Protein AF-A0A849K626-F1 (afdb_monomer_lite)

Structure (mmCIF, N/CA/C/O backbone):
data_AF-A0A849K626-F1
#
_entry.id   AF-A0A849K626-F1
#
loop_
_atom_site.group_PDB
_atom_site.id
_atom_site.type_symbol
_atom_site.label_atom_id
_atom_site.label_alt_id
_atom_site.label_comp_id
_atom_site.label_asym_id
_atom_site.label_entity_id
_atom_site.label_seq_id
_atom_site.pdbx_PDB_ins_code
_atom_site.Cartn_x
_atom_site.Cartn_y
_atom_site.Cartn_z
_atom_site.occupancy
_atom_site.B_iso_or_equiv
_atom_site.auth_seq_id
_atom_site.auth_comp_id
_atom_site.auth_asym_id
_atom_site.auth_atom_id
_atom_site.pdbx_PDB_model_num
ATOM 1 N N . MET A 1 1 ? 27.400 -9.518 -32.347 1.00 40.22 1 MET A N 1
ATOM 2 C CA . MET A 1 1 ? 28.137 -9.907 -31.126 1.00 40.22 1 MET A CA 1
ATOM 3 C C . MET A 1 1 ? 27.779 -8.913 -30.016 1.00 40.22 1 MET A C 1
ATOM 5 O O . MET A 1 1 ? 27.893 -7.724 -30.262 1.00 40.22 1 MET A O 1
ATOM 9 N N . SER A 1 2 ? 27.221 -9.416 -28.907 1.00 40.59 2 SER A N 1
ATOM 10 C CA . SER A 1 2 ? 26.762 -8.794 -27.639 1.00 40.59 2 SER A CA 1
ATOM 11 C C . SER A 1 2 ? 26.410 -7.292 -27.563 1.00 40.59 2 SER A C 1
ATOM 13 O O . SER A 1 2 ? 27.276 -6.424 -27.517 1.00 40.59 2 SER A O 1
ATOM 15 N N . LYS A 1 3 ? 25.109 -7.006 -27.413 1.00 44.91 3 LYS A N 1
ATOM 16 C CA . LYS A 1 3 ? 24.557 -5.727 -26.945 1.00 44.91 3 LYS A CA 1
ATOM 17 C C . LYS A 1 3 ? 24.276 -5.881 -25.447 1.00 44.91 3 LYS A C 1
ATOM 19 O O . LYS A 1 3 ? 23.207 -6.362 -25.070 1.00 44.91 3 LYS A O 1
ATOM 24 N N . SER A 1 4 ? 25.262 -5.564 -24.608 1.00 46.47 4 SER A N 1
ATOM 25 C CA . SER A 1 4 ? 25.145 -5.678 -23.150 1.00 46.47 4 SER A CA 1
ATOM 26 C C . SER A 1 4 ? 24.060 -4.732 -22.641 1.00 46.47 4 SER A C 1
ATOM 28 O O . SER A 1 4 ? 24.241 -3.523 -22.537 1.00 46.47 4 SER A O 1
ATOM 30 N N . THR A 1 5 ? 22.894 -5.313 -22.382 1.00 59.06 5 THR A N 1
ATOM 31 C CA . THR A 1 5 ? 21.742 -4.669 -21.759 1.00 59.06 5 THR A CA 1
ATOM 32 C C . THR A 1 5 ? 21.978 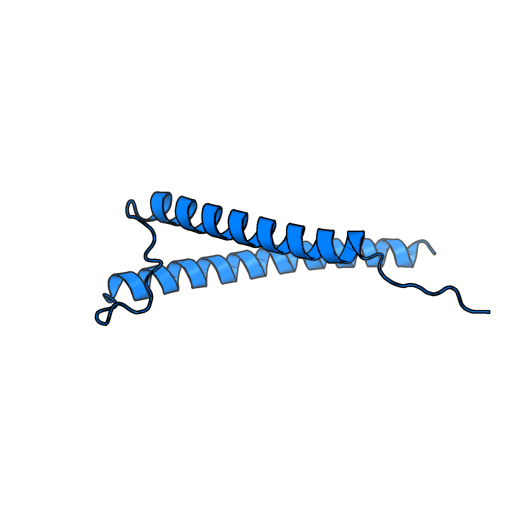-4.682 -20.253 1.00 59.06 5 THR A C 1
ATOM 34 O O . THR A 1 5 ? 21.406 -5.491 -19.531 1.00 59.06 5 THR A O 1
ATOM 37 N N . GLU A 1 6 ? 22.869 -3.824 -19.767 1.00 59.41 6 GLU A N 1
ATOM 38 C CA . GLU A 1 6 ? 22.855 -3.472 -18.352 1.00 59.41 6 GLU A CA 1
ATOM 39 C C . GLU A 1 6 ? 21.778 -2.400 -18.174 1.00 59.41 6 GLU A C 1
ATOM 41 O O . GLU A 1 6 ? 21.806 -1.392 -18.886 1.00 59.41 6 GLU A O 1
ATOM 46 N N . PRO A 1 7 ? 20.799 -2.569 -17.268 1.00 59.59 7 PRO A N 1
ATOM 47 C CA . PRO A 1 7 ? 19.982 -1.440 -16.867 1.00 59.59 7 PRO A CA 1
ATOM 48 C C . PRO A 1 7 ? 20.957 -0.424 -16.279 1.00 59.59 7 PRO A C 1
ATOM 50 O O . PRO A 1 7 ? 21.515 -0.672 -15.207 1.00 59.59 7 PRO A O 1
ATOM 53 N N . THR A 1 8 ? 21.201 0.676 -17.002 1.00 69.75 8 THR A N 1
ATOM 54 C CA . THR A 1 8 ? 22.055 1.779 -16.547 1.00 69.75 8 THR A CA 1
ATOM 55 C C . THR A 1 8 ? 21.716 2.068 -15.096 1.00 69.75 8 THR A C 1
ATOM 57 O O . THR A 1 8 ? 20.532 2.130 -14.763 1.00 69.75 8 THR A O 1
ATOM 60 N N . LEU A 1 9 ? 22.719 2.217 -14.227 1.00 77.38 9 LEU A N 1
ATOM 61 C CA . LEU A 1 9 ? 22.520 2.444 -12.788 1.00 77.38 9 LEU A CA 1
ATOM 62 C C . LEU A 1 9 ? 21.460 3.522 -12.510 1.00 77.38 9 LEU A C 1
ATOM 64 O O . LEU A 1 9 ? 20.658 3.362 -11.598 1.00 77.38 9 LEU A O 1
ATOM 68 N N . ALA A 1 10 ? 21.365 4.538 -13.372 1.00 76.12 10 ALA A N 1
ATOM 69 C CA . ALA A 1 10 ? 20.304 5.543 -13.375 1.00 76.12 10 ALA A CA 1
ATOM 70 C C . ALA A 1 10 ? 18.872 4.966 -13.381 1.00 76.12 10 ALA A C 1
ATOM 72 O O . ALA A 1 10 ? 18.016 5.437 -12.641 1.00 76.12 10 ALA A O 1
ATOM 73 N N . VAL A 1 11 ? 18.599 3.920 -14.163 1.00 85.38 11 VAL A N 1
ATOM 74 C CA . VAL A 1 11 ? 17.297 3.237 -14.219 1.00 85.38 11 VAL A CA 1
ATOM 75 C C . VAL A 1 11 ? 17.053 2.417 -12.956 1.00 85.38 11 VAL A C 1
ATOM 77 O O . VAL A 1 11 ? 15.945 2.445 -12.428 1.00 85.38 11 VAL A O 1
ATOM 80 N N . LYS A 1 12 ? 18.066 1.716 -12.427 1.00 81.75 12 LYS A N 1
ATOM 81 C CA . LYS A 1 12 ? 17.935 0.972 -11.158 1.00 81.75 12 LYS A CA 1
ATOM 82 C C . LYS A 1 12 ? 17.647 1.923 -9.998 1.00 81.75 12 LYS A C 1
ATOM 84 O O . LYS A 1 12 ? 16.675 1.722 -9.278 1.00 81.75 12 LYS A O 1
ATOM 89 N N . VAL A 1 13 ? 18.440 2.985 -9.872 1.00 85.38 13 VAL A N 1
ATOM 90 C CA . VAL A 1 13 ? 18.263 4.034 -8.859 1.00 85.38 13 VAL A CA 1
ATOM 91 C C . VAL A 1 13 ? 16.917 4.734 -9.043 1.00 85.38 13 VAL A C 1
ATOM 93 O O . VAL A 1 13 ? 16.186 4.898 -8.073 1.00 85.38 13 VAL A O 1
ATOM 96 N N . GLY A 1 14 ? 16.533 5.058 -10.279 1.00 87.62 14 GLY A N 1
ATOM 97 C CA . GLY A 1 14 ? 15.233 5.649 -10.589 1.00 87.62 14 GLY A CA 1
ATOM 98 C C . GLY A 1 14 ? 14.059 4.738 -10.227 1.00 87.62 14 GLY A C 1
ATOM 99 O O . GLY A 1 14 ? 13.070 5.205 -9.674 1.00 87.62 14 GLY A O 1
ATOM 100 N N . THR A 1 15 ? 14.181 3.430 -10.459 1.00 86.19 15 THR A N 1
ATOM 101 C CA . THR A 1 15 ? 13.142 2.447 -10.106 1.00 86.19 15 THR A CA 1
ATOM 102 C C . THR A 1 15 ? 13.019 2.287 -8.592 1.00 86.19 15 THR A C 1
ATOM 104 O O . THR A 1 15 ? 11.906 2.247 -8.066 1.00 86.19 15 THR A O 1
ATOM 107 N N . ILE A 1 16 ? 14.144 2.245 -7.872 1.00 89.19 16 ILE A N 1
ATOM 108 C CA . ILE A 1 16 ? 14.161 2.205 -6.403 1.00 89.19 16 ILE A CA 1
ATOM 109 C C . ILE A 1 16 ? 13.517 3.478 -5.844 1.00 89.19 16 ILE A C 1
ATOM 111 O O . ILE A 1 16 ? 12.597 3.392 -5.034 1.00 89.19 16 ILE A O 1
ATOM 115 N N . ALA A 1 17 ? 13.927 4.651 -6.331 1.00 87.50 17 ALA A N 1
ATOM 116 C CA . ALA A 1 17 ? 13.368 5.932 -5.912 1.00 87.50 17 ALA A CA 1
ATOM 117 C C . ALA A 1 17 ? 11.860 6.023 -6.196 1.00 87.50 17 ALA A C 1
ATOM 119 O O . ALA A 1 17 ? 11.094 6.422 -5.322 1.00 87.50 17 ALA A O 1
ATOM 120 N N . ALA A 1 18 ? 11.416 5.590 -7.379 1.00 90.06 18 ALA A N 1
ATOM 121 C CA . ALA A 1 18 ? 10.002 5.560 -7.738 1.00 90.06 18 ALA A CA 1
ATOM 122 C C . ALA A 1 18 ? 9.196 4.611 -6.841 1.00 90.06 18 ALA A C 1
ATOM 124 O O . ALA A 1 18 ? 8.085 4.946 -6.441 1.00 90.06 18 ALA A O 1
ATOM 125 N N . THR A 1 19 ? 9.757 3.455 -6.481 1.00 90.94 19 THR A N 1
ATOM 126 C CA . THR A 1 19 ? 9.102 2.488 -5.587 1.00 90.94 19 THR A CA 1
ATOM 127 C C . THR A 1 19 ? 8.965 3.049 -4.172 1.00 90.94 19 THR A C 1
ATOM 129 O O . THR A 1 19 ? 7.895 2.948 -3.575 1.00 90.94 19 THR A O 1
ATOM 132 N N . LEU A 1 20 ? 10.011 3.698 -3.653 1.00 92.31 20 LEU A N 1
ATOM 133 C CA . LEU A 1 20 ? 9.977 4.356 -2.345 1.00 92.31 20 LEU A CA 1
ATOM 134 C C . LEU A 1 20 ? 8.977 5.518 -2.325 1.00 92.31 20 LEU A C 1
ATOM 136 O O . LEU A 1 20 ? 8.171 5.621 -1.402 1.00 92.31 20 LEU A O 1
ATOM 140 N N . ALA A 1 21 ? 8.976 6.353 -3.367 1.00 88.69 21 ALA A N 1
ATOM 141 C CA . ALA A 1 21 ? 8.019 7.445 -3.509 1.00 88.69 21 ALA A CA 1
ATOM 142 C C . ALA A 1 21 ? 6.578 6.922 -3.603 1.00 88.69 21 ALA A C 1
ATOM 144 O O . ALA A 1 21 ? 5.688 7.442 -2.932 1.00 88.69 21 ALA A O 1
ATOM 145 N N . ALA A 1 22 ? 6.347 5.856 -4.374 1.00 89.38 22 ALA A N 1
ATOM 146 C CA . ALA A 1 22 ? 5.045 5.206 -4.462 1.00 89.38 22 ALA A CA 1
ATOM 147 C C . ALA A 1 22 ? 4.600 4.639 -3.106 1.00 89.38 22 ALA A C 1
ATOM 149 O O . ALA A 1 22 ? 3.444 4.818 -2.730 1.00 89.38 22 ALA A O 1
ATOM 150 N N . GLY A 1 23 ? 5.513 4.022 -2.349 1.00 88.75 23 GLY A N 1
ATOM 151 C CA . GLY A 1 23 ? 5.259 3.560 -0.985 1.00 88.75 23 GLY A CA 1
ATOM 152 C C . GLY A 1 23 ? 4.851 4.701 -0.051 1.00 88.75 23 GLY A C 1
ATOM 153 O O . GLY A 1 23 ? 3.826 4.605 0.623 1.00 88.75 23 GLY A O 1
ATOM 154 N N . TRP A 1 24 ? 5.583 5.818 -0.072 1.00 90.06 24 TRP A N 1
ATOM 155 C CA . TRP A 1 24 ? 5.275 6.998 0.743 1.00 90.06 24 TRP A CA 1
ATOM 156 C C . TRP A 1 24 ? 3.911 7.613 0.396 1.00 90.06 24 TRP A C 1
ATOM 158 O O . TRP A 1 24 ? 3.104 7.901 1.283 1.00 90.06 24 TRP A O 1
ATOM 168 N N . VAL A 1 25 ? 3.611 7.756 -0.899 1.00 89.69 25 VAL A N 1
ATOM 169 C CA . VAL A 1 25 ? 2.311 8.253 -1.373 1.00 89.69 25 VAL A CA 1
ATOM 170 C C . VAL A 1 25 ? 1.186 7.297 -0.973 1.00 89.69 25 VAL A C 1
ATOM 172 O O . VAL A 1 25 ? 0.155 7.749 -0.477 1.00 89.69 25 VAL A O 1
ATOM 175 N N . ALA A 1 26 ? 1.382 5.985 -1.124 1.00 82.81 26 ALA A N 1
ATOM 176 C CA . ALA A 1 26 ? 0.403 4.982 -0.719 1.00 82.81 26 ALA A CA 1
ATOM 177 C C . ALA A 1 26 ? 0.098 5.069 0.782 1.00 82.81 26 ALA A C 1
ATOM 179 O O . ALA A 1 26 ? -1.070 5.120 1.164 1.00 82.81 26 ALA A O 1
ATOM 180 N N . GLN A 1 27 ? 1.126 5.179 1.629 1.00 82.31 27 GLN A N 1
ATOM 181 C CA . GLN A 1 27 ? 0.942 5.359 3.070 1.00 82.31 27 GLN A CA 1
ATOM 182 C C . GLN A 1 27 ? 0.158 6.635 3.391 1.00 82.31 27 GLN A C 1
ATOM 184 O O . GLN A 1 27 ? -0.740 6.603 4.233 1.00 82.31 27 GLN A O 1
ATOM 189 N N . LYS A 1 28 ? 0.447 7.751 2.709 1.00 83.94 28 LYS A N 1
ATOM 190 C CA . LYS A 1 28 ? -0.276 9.010 2.925 1.00 83.94 28 LYS A CA 1
ATOM 191 C C . LYS A 1 28 ? -1.751 8.883 2.547 1.00 83.94 28 LYS A C 1
ATOM 193 O O . LYS A 1 28 ? -2.606 9.284 3.328 1.00 83.94 28 LYS A O 1
ATOM 198 N N . ILE A 1 29 ? -2.043 8.267 1.402 1.00 84.06 29 ILE A N 1
ATOM 199 C CA . ILE A 1 29 ? -3.414 8.023 0.940 1.00 84.06 29 ILE A CA 1
ATOM 200 C C . ILE A 1 29 ? -4.178 7.157 1.946 1.00 84.06 29 ILE A C 1
ATOM 202 O O . ILE A 1 29 ? -5.297 7.509 2.312 1.00 84.06 29 ILE A O 1
ATOM 206 N N . ILE A 1 30 ? -3.576 6.064 2.426 1.00 79.62 30 ILE A N 1
ATOM 207 C CA . ILE A 1 30 ? -4.205 5.167 3.405 1.00 79.62 30 ILE A CA 1
ATOM 208 C C . ILE A 1 30 ? -4.548 5.930 4.689 1.00 79.62 30 ILE A C 1
ATOM 210 O O . ILE A 1 30 ? -5.694 5.868 5.131 1.00 79.62 30 ILE A O 1
ATOM 214 N N . LYS A 1 31 ? -3.600 6.705 5.240 1.00 76.50 31 LYS A N 1
ATOM 215 C CA . LYS A 1 31 ? -3.841 7.536 6.432 1.00 76.50 31 LYS A CA 1
ATOM 216 C C . LYS A 1 31 ? -5.003 8.503 6.223 1.00 76.50 31 LYS A C 1
ATOM 218 O O . LYS A 1 31 ? -5.930 8.527 7.022 1.00 76.50 31 LYS A O 1
ATOM 223 N N . THR A 1 32 ? -5.001 9.246 5.116 1.00 78.50 32 THR A N 1
ATOM 224 C CA . THR A 1 32 ? -6.031 10.256 4.838 1.00 78.50 32 THR A CA 1
ATOM 225 C C . THR A 1 32 ? -7.411 9.642 4.6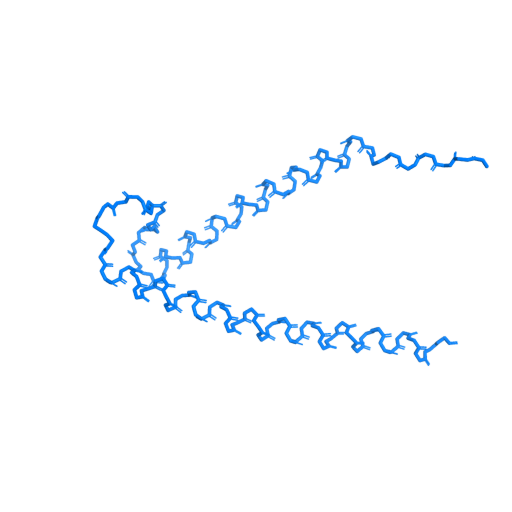08 1.00 78.50 32 THR A C 1
ATOM 227 O O . THR A 1 32 ? -8.414 10.206 5.043 1.00 78.50 32 THR A O 1
ATOM 230 N N . ILE A 1 33 ? -7.494 8.495 3.930 1.00 77.56 33 ILE A N 1
ATOM 231 C CA . ILE A 1 33 ? -8.764 7.777 3.759 1.00 77.56 33 ILE A CA 1
ATOM 232 C C . ILE A 1 33 ? -9.282 7.305 5.118 1.00 77.56 33 ILE A C 1
ATOM 234 O O . ILE A 1 33 ? -10.472 7.440 5.388 1.00 77.56 33 ILE A O 1
ATOM 238 N N . TRP A 1 34 ? -8.403 6.800 5.982 1.00 69.88 34 TRP A N 1
ATOM 239 C CA . TRP A 1 34 ? -8.789 6.289 7.293 1.00 69.88 34 TRP A CA 1
ATOM 240 C C . TRP A 1 34 ? -9.238 7.388 8.257 1.00 69.88 34 TRP A C 1
ATOM 242 O O . TRP A 1 34 ? -10.279 7.245 8.897 1.00 69.88 34 TRP A O 1
ATOM 252 N N . GLU A 1 35 ? -8.510 8.504 8.306 1.00 71.38 35 GLU A N 1
ATOM 253 C CA . GLU A 1 35 ? -8.896 9.702 9.058 1.00 71.38 35 GLU A CA 1
ATOM 254 C C . GLU A 1 35 ? -10.263 10.218 8.600 1.00 71.38 35 GLU A C 1
ATOM 256 O O . GLU A 1 35 ? -11.125 10.511 9.426 1.00 71.38 35 GLU A O 1
ATOM 261 N N . LYS A 1 36 ? -10.506 10.272 7.283 1.00 70.06 36 LYS A N 1
ATOM 262 C CA . LYS A 1 36 ? -11.793 10.712 6.724 1.00 70.06 36 LYS A CA 1
ATOM 263 C C . LYS A 1 36 ? -12.936 9.734 6.984 1.00 70.06 36 LYS A C 1
ATOM 265 O O . LYS A 1 36 ? -14.058 10.180 7.194 1.00 70.06 36 LYS A O 1
ATOM 270 N N . ALA A 1 37 ? -12.678 8.430 6.926 1.00 64.75 37 ALA A N 1
ATOM 271 C CA . ALA A 1 37 ? -13.708 7.409 7.106 1.00 64.75 37 ALA A CA 1
ATOM 272 C C . ALA A 1 37 ? -14.069 7.194 8.582 1.00 64.75 37 ALA A C 1
ATOM 274 O O . ALA A 1 37 ? -15.235 6.992 8.906 1.00 64.75 37 ALA A O 1
ATOM 275 N N . THR A 1 38 ? -13.074 7.243 9.469 1.00 64.12 38 THR A N 1
ATOM 276 C CA . THR A 1 38 ? -13.218 6.848 10.880 1.00 64.12 38 THR A CA 1
ATOM 277 C C . THR A 1 38 ? -13.238 8.050 11.827 1.00 64.12 38 THR A C 1
ATOM 279 O O . THR A 1 38 ? -13.582 7.902 12.997 1.00 64.12 38 THR A O 1
ATOM 282 N N . GLY A 1 39 ? -12.851 9.242 11.353 1.00 59.19 39 GLY A N 1
ATOM 283 C CA . GLY A 1 39 ? -12.739 10.458 12.167 1.00 59.19 39 GLY A CA 1
ATOM 284 C C . GLY A 1 39 ? -11.628 10.407 13.224 1.00 59.19 39 GLY A C 1
ATOM 285 O O . GLY A 1 39 ? -11.573 11.274 14.092 1.00 59.19 39 GLY A O 1
ATOM 286 N N . LYS A 1 40 ? -10.770 9.380 13.182 1.00 57.12 40 LYS A N 1
ATOM 287 C CA . LYS A 1 40 ? -9.681 9.108 14.130 1.00 57.12 40 LYS A CA 1
ATOM 288 C C . LYS A 1 40 ? -8.405 8.771 13.361 1.00 57.12 40 LYS A C 1
ATOM 290 O O . LYS A 1 40 ? -8.484 8.224 12.259 1.00 57.12 40 LYS A O 1
ATOM 295 N N . GLU A 1 41 ? -7.254 9.099 13.942 1.00 54.62 41 GLU A N 1
ATOM 296 C CA . GLU A 1 41 ? -5.945 8.808 13.351 1.00 54.62 41 GLU A CA 1
ATOM 297 C C . GLU A 1 41 ? -5.795 7.300 13.099 1.00 54.62 41 GLU A C 1
ATOM 299 O O . GLU A 1 41 ? -6.234 6.473 13.903 1.00 54.62 41 GLU A O 1
ATOM 304 N N . ALA A 1 42 ? -5.263 6.940 11.927 1.00 51.91 42 ALA A N 1
ATOM 305 C CA . ALA A 1 42 ? -5.153 5.547 11.511 1.00 51.91 42 ALA A CA 1
ATOM 306 C C . ALA A 1 42 ? -4.285 4.767 12.508 1.00 51.91 42 ALA A C 1
ATOM 308 O O . ALA A 1 42 ? -3.160 5.200 12.755 1.00 51.91 42 ALA A O 1
ATOM 309 N N . PRO A 1 43 ? -4.756 3.632 13.062 1.00 57.59 43 PRO A N 1
ATOM 310 C CA . PRO A 1 43 ? -3.953 2.830 13.965 1.00 57.59 43 PRO A CA 1
ATOM 311 C C . PRO A 1 43 ? -2.883 2.135 13.124 1.00 57.59 43 PRO A C 1
ATOM 313 O O . PRO A 1 43 ? -3.132 1.139 12.450 1.00 57.59 43 PRO A O 1
ATOM 316 N N . ILE A 1 44 ? -1.705 2.750 13.085 1.00 55.88 44 ILE A N 1
ATOM 317 C CA . ILE A 1 44 ? -0.506 2.210 12.432 1.00 55.88 44 ILE A CA 1
ATOM 318 C C . ILE A 1 44 ? 0.265 1.297 13.389 1.00 55.88 44 ILE A C 1
ATOM 320 O O . ILE A 1 44 ? 1.252 0.691 12.985 1.00 55.88 44 ILE A O 1
ATOM 324 N N . ASP A 1 45 ? -0.184 1.221 14.640 1.00 53.44 45 ASP A N 1
ATOM 325 C CA . ASP A 1 45 ? 0.371 0.343 15.649 1.00 53.44 45 ASP A CA 1
ATOM 326 C C . ASP A 1 45 ? -0.467 -0.937 15.707 1.00 53.44 45 ASP A C 1
ATOM 328 O O . ASP A 1 45 ? -1.630 -0.931 16.124 1.00 53.44 45 ASP A O 1
ATOM 332 N N . LEU A 1 46 ? 0.101 -2.007 15.158 1.00 53.16 46 LEU A N 1
ATOM 333 C CA . LEU A 1 46 ? -0.482 -3.348 15.158 1.00 53.16 46 LEU A CA 1
ATOM 334 C C . LEU A 1 46 ? -0.032 -4.158 16.386 1.00 53.16 46 LEU A C 1
ATOM 336 O O . LEU A 1 46 ? -0.550 -5.255 16.575 1.00 53.16 46 LEU A O 1
ATOM 340 N N . ASP A 1 47 ? 0.884 -3.616 17.199 1.00 51.28 47 ASP A N 1
ATOM 341 C CA . ASP A 1 47 ? 1.507 -4.279 18.352 1.00 51.28 47 ASP A CA 1
ATOM 342 C C . ASP A 1 47 ? 0.918 -3.810 19.698 1.00 51.28 47 ASP A C 1
ATOM 344 O O . ASP A 1 47 ? 1.437 -4.136 20.763 1.00 51.28 47 ASP A O 1
ATOM 348 N N . ALA A 1 48 ? -0.189 -3.058 19.687 1.00 51.53 48 ALA A N 1
ATOM 349 C CA . ALA A 1 48 ? -0.937 -2.774 20.906 1.00 51.53 48 ALA A CA 1
ATOM 350 C C . ALA A 1 48 ? -1.659 -4.054 21.370 1.00 51.53 48 ALA A C 1
ATOM 352 O O . ALA A 1 48 ? -2.611 -4.497 20.727 1.00 51.53 48 ALA A O 1
ATOM 353 N N . ASP A 1 49 ? -1.204 -4.622 22.492 1.00 54.66 49 ASP A N 1
ATOM 354 C CA . ASP A 1 49 ? -1.640 -5.908 23.071 1.00 54.66 49 ASP A CA 1
ATOM 355 C C . ASP A 1 49 ? -3.164 -6.052 23.287 1.00 54.66 49 ASP A C 1
ATOM 357 O O . ASP A 1 49 ? -3.675 -7.166 23.391 1.00 54.66 49 ASP A O 1
ATOM 361 N N . ASP A 1 50 ? -3.909 -4.943 23.278 1.00 56.25 50 ASP A N 1
ATOM 362 C CA . ASP A 1 50 ? -5.370 -4.910 23.217 1.00 56.25 50 ASP A CA 1
ATOM 363 C C . ASP A 1 50 ? -5.818 -4.362 21.856 1.00 56.25 50 ASP A C 1
ATOM 365 O O . ASP A 1 50 ? -6.092 -3.171 21.711 1.00 56.25 50 ASP A O 1
ATOM 369 N N . ILE A 1 51 ? -5.929 -5.222 20.838 1.00 56.84 51 ILE A N 1
ATOM 370 C CA . ILE A 1 51 ? -6.637 -4.857 19.602 1.00 56.84 51 ILE A CA 1
ATOM 371 C C . ILE A 1 51 ? -8.142 -4.862 19.922 1.00 56.84 51 ILE A C 1
ATOM 373 O O . ILE A 1 51 ? -8.735 -5.938 20.058 1.00 56.84 51 ILE A O 1
ATOM 377 N N . PRO A 1 52 ? -8.819 -3.700 20.022 1.00 66.00 52 PRO A N 1
ATOM 378 C CA . PRO A 1 52 ? -10.242 -3.677 20.321 1.00 66.00 52 PRO A CA 1
ATOM 379 C C . PRO A 1 52 ? -11.016 -4.343 19.176 1.00 66.00 52 PRO A C 1
ATOM 381 O O . PRO A 1 52 ? -10.757 -4.082 18.002 1.00 66.00 52 PRO A O 1
ATOM 384 N N . ILE A 1 53 ? -12.024 -5.160 19.500 1.00 65.50 53 ILE A N 1
ATOM 385 C CA . ILE A 1 53 ? -12.892 -5.869 18.530 1.00 65.50 53 ILE A CA 1
ATOM 386 C C . ILE A 1 53 ? -13.409 -4.929 17.423 1.00 65.50 53 ILE A C 1
ATOM 388 O O . ILE A 1 53 ? -13.534 -5.313 16.260 1.00 65.50 53 ILE A O 1
ATOM 392 N N . VAL A 1 54 ? -13.646 -3.661 17.765 1.00 64.81 54 VAL A N 1
ATOM 393 C CA . VAL A 1 54 ? -14.048 -2.601 16.832 1.00 64.81 54 VAL A CA 1
ATOM 394 C C . VAL A 1 54 ? -13.002 -2.358 15.733 1.00 64.81 54 VAL A C 1
ATOM 396 O O . VAL A 1 54 ? -13.370 -2.187 14.570 1.00 64.81 54 VAL A O 1
ATOM 399 N N . GLN A 1 55 ? -11.706 -2.385 16.051 1.00 68.75 55 GLN A N 1
ATOM 400 C CA . GLN A 1 55 ? -10.620 -2.243 15.077 1.00 68.75 55 GLN A CA 1
ATOM 401 C C . GLN A 1 55 ? -10.530 -3.464 14.159 1.00 68.75 55 GLN A C 1
ATOM 403 O O . GLN A 1 55 ? -10.400 -3.293 12.948 1.00 68.75 55 GLN A O 1
ATOM 408 N N . ALA A 1 56 ? -10.698 -4.676 14.697 1.00 74.56 56 ALA A N 1
ATOM 409 C CA . ALA A 1 56 ? -10.736 -5.897 13.892 1.00 74.56 56 ALA A CA 1
ATOM 410 C C . ALA A 1 56 ? -11.905 -5.885 12.890 1.00 74.56 56 ALA A C 1
ATOM 412 O O . ALA A 1 56 ? -11.715 -6.163 11.705 1.00 74.56 56 ALA A O 1
ATOM 413 N N . ILE A 1 57 ? -13.103 -5.485 13.331 1.00 73.50 57 ILE A N 1
ATOM 414 C CA . ILE A 1 57 ? -14.286 -5.371 12.465 1.00 73.50 57 ILE A CA 1
ATOM 415 C C . ILE A 1 57 ? -14.090 -4.277 11.409 1.00 73.50 57 ILE A C 1
ATOM 417 O O . ILE A 1 57 ? -14.418 -4.486 10.241 1.00 73.50 57 ILE A O 1
ATOM 421 N N . THR A 1 58 ? -13.514 -3.133 11.782 1.00 73.44 58 THR A N 1
ATOM 422 C CA . THR A 1 58 ? -13.249 -2.032 10.841 1.00 73.44 58 THR A CA 1
ATOM 423 C C . THR A 1 58 ? -12.225 -2.451 9.788 1.00 73.44 58 THR A C 1
ATOM 425 O O . THR A 1 58 ? -12.440 -2.248 8.593 1.00 73.44 58 THR A O 1
ATOM 428 N N . PHE A 1 59 ? -11.141 -3.112 10.198 1.00 74.44 59 PHE A N 1
ATOM 429 C CA . PHE A 1 59 ? -10.134 -3.630 9.280 1.00 74.44 59 PHE A CA 1
ATOM 430 C C . PHE A 1 59 ? -10.708 -4.705 8.352 1.00 74.44 59 PHE A C 1
ATOM 432 O O . PHE A 1 59 ? -10.440 -4.675 7.150 1.00 74.44 59 PHE A O 1
ATOM 439 N N . ALA A 1 60 ? -11.545 -5.611 8.866 1.00 82.81 60 ALA A N 1
ATOM 440 C CA . ALA A 1 60 ? -12.223 -6.623 8.062 1.00 82.81 60 ALA A CA 1
ATOM 441 C C . ALA A 1 60 ? -13.195 -5.997 7.048 1.00 82.81 60 ALA A C 1
ATOM 443 O O . ALA A 1 60 ? -13.202 -6.394 5.884 1.00 82.81 60 ALA A O 1
ATOM 444 N N . ALA A 1 61 ? -13.968 -4.984 7.450 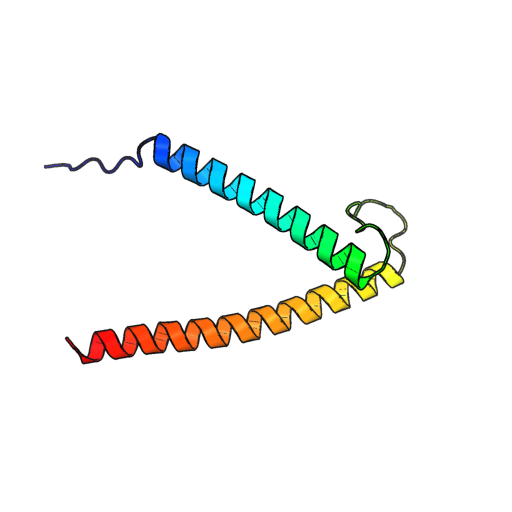1.00 80.19 61 ALA A N 1
ATOM 445 C CA . ALA A 1 61 ? -14.885 -4.271 6.565 1.00 80.19 61 ALA A CA 1
ATOM 446 C C . ALA A 1 61 ? -14.139 -3.516 5.453 1.00 80.19 61 ALA A C 1
ATOM 448 O O . ALA A 1 61 ? -14.510 -3.615 4.281 1.00 80.19 61 ALA A O 1
ATOM 449 N N . VAL A 1 62 ? -13.053 -2.814 5.793 1.00 80.31 62 VAL A N 1
ATOM 450 C CA . VAL A 1 62 ? -12.238 -2.071 4.821 1.00 80.31 62 VAL A CA 1
ATOM 451 C C . VAL A 1 62 ? -11.501 -3.023 3.886 1.00 80.31 62 VAL A C 1
ATOM 453 O O . VAL A 1 62 ? -11.572 -2.857 2.670 1.00 80.31 62 VAL A O 1
ATOM 456 N N . THR A 1 63 ? -10.849 -4.055 4.421 1.00 82.25 63 THR A N 1
ATOM 457 C CA . THR A 1 63 ? -10.125 -5.059 3.626 1.00 82.25 63 THR A CA 1
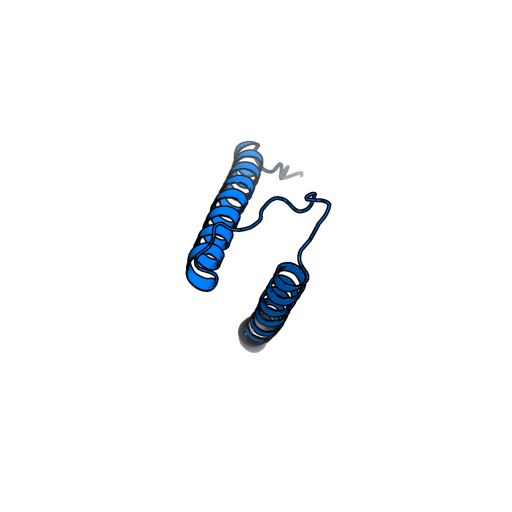ATOM 458 C C . THR A 1 63 ? -11.077 -5.848 2.732 1.00 82.25 63 THR A C 1
ATOM 460 O O . THR A 1 63 ? -10.799 -6.037 1.547 1.00 82.25 63 THR A O 1
ATOM 463 N N . GLY A 1 64 ? -12.238 -6.245 3.257 1.00 84.56 64 GLY A N 1
ATOM 464 C CA . GLY A 1 64 ? -13.293 -6.905 2.493 1.00 84.56 64 GLY A CA 1
ATOM 465 C C . GLY A 1 64 ? -13.817 -6.024 1.357 1.00 84.56 64 GLY A C 1
ATOM 466 O O . GLY A 1 64 ? -13.882 -6.466 0.208 1.00 84.56 64 GLY A O 1
ATOM 467 N N . GLY A 1 65 ? -14.113 -4.752 1.643 1.00 85.25 65 GLY A N 1
ATOM 468 C CA . GLY A 1 65 ? -14.547 -3.776 0.641 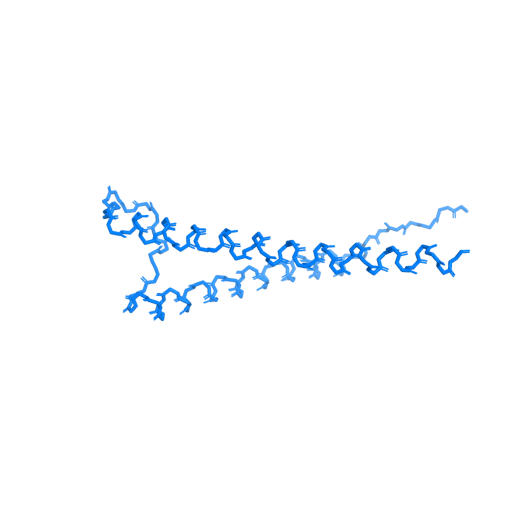1.00 85.25 65 GLY A CA 1
ATOM 469 C C . GLY A 1 65 ? -13.485 -3.523 -0.432 1.00 85.25 65 GLY A C 1
ATOM 470 O O . GLY A 1 65 ? -13.775 -3.595 -1.630 1.00 85.25 65 GLY A O 1
ATOM 471 N N . ALA A 1 66 ? -12.235 -3.311 -0.020 1.00 81.94 66 ALA A N 1
ATOM 472 C CA . ALA A 1 66 ? -11.104 -3.108 -0.916 1.00 81.94 66 ALA A CA 1
ATOM 473 C C . ALA A 1 66 ? -10.861 -4.325 -1.819 1.00 81.94 66 ALA A C 1
ATOM 475 O O . ALA A 1 66 ? -10.671 -4.155 -3.022 1.00 81.94 66 ALA A O 1
ATOM 476 N N . ALA A 1 67 ? -10.936 -5.549 -1.289 1.00 82.56 67 ALA A N 1
ATOM 477 C CA . ALA A 1 67 ? -10.758 -6.777 -2.063 1.00 82.56 67 ALA A CA 1
ATOM 478 C C . ALA A 1 67 ? -11.833 -6.939 -3.151 1.00 82.56 67 ALA A C 1
ATOM 480 O O . ALA A 1 67 ? -11.524 -7.298 -4.292 1.00 82.56 67 ALA A O 1
ATOM 481 N N . VAL A 1 68 ? -13.094 -6.625 -2.839 1.00 84.94 68 VAL A N 1
ATOM 482 C CA . VAL A 1 68 ? -14.187 -6.647 -3.824 1.00 84.94 68 VAL A CA 1
ATOM 483 C C . VAL A 1 68 ? -13.969 -5.589 -4.905 1.00 84.94 68 VAL A C 1
ATOM 485 O O . VAL A 1 68 ? -14.121 -5.885 -6.096 1.00 84.94 68 VAL A O 1
ATOM 488 N N . MET A 1 69 ? -13.572 -4.377 -4.513 1.00 79.19 69 MET A N 1
ATOM 489 C CA . MET A 1 69 ? -13.296 -3.279 -5.441 1.00 79.19 69 MET A CA 1
ATOM 490 C C . MET A 1 69 ? -12.117 -3.616 -6.360 1.00 79.19 69 MET A C 1
ATOM 492 O O . MET A 1 69 ? -12.237 -3.520 -7.581 1.00 79.19 69 MET A O 1
ATOM 496 N N . ALA A 1 70 ? -11.014 -4.105 -5.790 1.00 84.19 70 ALA A N 1
ATOM 497 C CA . ALA A 1 70 ? -9.837 -4.558 -6.518 1.00 84.19 70 ALA A CA 1
ATOM 498 C C . ALA A 1 70 ? -10.196 -5.671 -7.504 1.00 84.19 70 ALA A C 1
ATOM 500 O O . ALA A 1 70 ? -9.810 -5.609 -8.667 1.00 84.19 70 ALA A O 1
ATOM 501 N N . ARG A 1 71 ? -11.014 -6.649 -7.095 1.00 79.38 71 ARG A N 1
ATOM 502 C CA . ARG A 1 71 ? -11.469 -7.727 -7.981 1.00 79.38 71 ARG A CA 1
ATOM 503 C C . ARG A 1 71 ? -12.342 -7.210 -9.123 1.00 79.38 71 ARG A C 1
ATOM 505 O O . ARG A 1 71 ? -12.199 -7.685 -10.249 1.00 79.38 71 ARG A O 1
ATOM 512 N N . ARG A 1 72 ? -13.233 -6.246 -8.873 1.00 86.56 72 ARG A N 1
ATOM 513 C CA . ARG A 1 72 ? -14.044 -5.606 -9.926 1.00 86.56 72 ARG A CA 1
ATOM 514 C C . ARG A 1 72 ? -13.176 -4.830 -10.910 1.00 86.56 72 ARG A C 1
ATOM 516 O O . ARG A 1 72 ? -13.316 -5.028 -12.114 1.00 86.56 72 ARG A O 1
ATOM 523 N N . LEU A 1 73 ? -12.268 -4.000 -10.407 1.00 81.19 73 LEU A N 1
ATOM 524 C CA . LEU A 1 73 ? -11.359 -3.205 -11.231 1.00 81.19 73 LEU A CA 1
ATOM 525 C C . LEU A 1 73 ? -10.393 -4.091 -12.018 1.00 81.19 73 LEU A C 1
ATOM 527 O O . LEU A 1 73 ? -10.192 -3.857 -13.204 1.00 81.19 73 LEU A O 1
ATOM 531 N N . ALA A 1 74 ? -9.867 -5.153 -11.407 1.00 81.06 74 ALA A N 1
ATOM 532 C CA . ALA A 1 74 ? -9.036 -6.140 -12.083 1.00 81.06 74 ALA A CA 1
ATOM 533 C C . ALA A 1 74 ? -9.812 -6.839 -13.201 1.00 81.06 74 ALA A C 1
ATOM 535 O O . ALA A 1 74 ? -9.322 -6.902 -14.320 1.00 81.06 74 ALA A O 1
ATOM 536 N N . LYS A 1 75 ? -11.049 -7.291 -12.960 1.00 78.31 75 LYS A N 1
ATOM 537 C CA . LYS A 1 75 ? -11.886 -7.871 -14.023 1.00 78.31 75 LYS A CA 1
ATOM 538 C C . LYS A 1 75 ? -12.138 -6.875 -15.1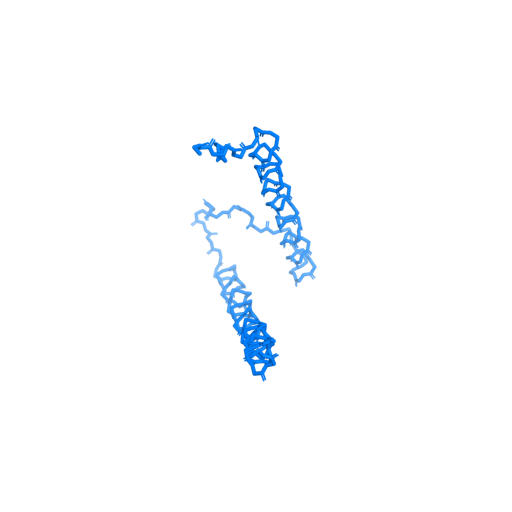58 1.00 78.31 75 LYS A C 1
ATOM 540 O O . LYS A 1 75 ? -11.987 -7.242 -16.315 1.00 78.31 75 LYS A O 1
ATOM 545 N N . GLN A 1 76 ? -12.456 -5.617 -14.856 1.00 73.06 76 GLN A N 1
ATOM 546 C CA . GLN A 1 76 ? -12.663 -4.586 -15.882 1.00 73.06 76 GLN A CA 1
ATOM 547 C C . GLN A 1 76 ? -11.380 -4.244 -16.653 1.00 73.06 76 GLN A C 1
ATOM 549 O O . GLN A 1 76 ? -11.417 -4.071 -17.871 1.00 73.06 76 GLN A O 1
ATOM 554 N N . GLY A 1 77 ? -10.246 -4.152 -15.960 1.00 74.19 77 GLY A N 1
ATOM 555 C CA . GLY A 1 77 ? -8.940 -3.877 -16.550 1.00 74.19 77 GLY A CA 1
ATOM 556 C C . GLY A 1 77 ? -8.438 -5.035 -17.408 1.00 74.19 77 GLY A C 1
ATOM 557 O O . GLY A 1 77 ? -7.974 -4.806 -18.521 1.00 74.19 77 GLY A O 1
ATOM 558 N N . VAL A 1 78 ? -8.599 -6.273 -16.935 1.00 65.94 78 VAL A N 1
ATOM 559 C CA . VAL A 1 78 ? -8.263 -7.497 -17.672 1.00 65.94 78 VAL A CA 1
ATOM 560 C C . VAL A 1 78 ? -9.149 -7.633 -18.902 1.00 65.94 78 VAL A C 1
ATOM 562 O O . VAL A 1 78 ? -8.606 -7.827 -19.978 1.00 65.94 78 VAL A O 1
ATOM 565 N N . VAL A 1 79 ? -10.468 -7.437 -18.802 1.00 66.19 79 VAL A N 1
ATOM 566 C CA . VAL A 1 79 ? -11.362 -7.464 -19.976 1.00 66.19 79 VAL A CA 1
ATOM 567 C C . VAL A 1 79 ? -10.938 -6.416 -21.008 1.00 66.19 79 VAL A C 1
ATOM 569 O O . VAL A 1 79 ? -10.715 -6.760 -22.162 1.00 66.19 79 VAL A O 1
ATOM 572 N N . LYS A 1 80 ? -10.696 -5.162 -20.600 1.00 64.38 80 LYS A N 1
ATOM 573 C CA . LYS A 1 80 ? -10.232 -4.107 -21.522 1.00 64.38 80 LYS A CA 1
ATOM 574 C C . LYS A 1 80 ? -8.853 -4.388 -22.131 1.00 64.38 80 LYS A C 1
ATOM 576 O O . LYS A 1 80 ? -8.598 -4.010 -23.275 1.00 64.38 80 LYS A O 1
ATOM 581 N N . ALA A 1 81 ? -7.943 -4.998 -21.377 1.00 67.25 81 ALA A N 1
ATOM 582 C CA . ALA A 1 81 ? -6.603 -5.335 -21.851 1.00 67.25 81 ALA A CA 1
ATOM 583 C C . ALA A 1 81 ? -6.613 -6.549 -22.791 1.00 67.25 81 ALA A C 1
ATOM 585 O O . ALA A 1 81 ? -5.898 -6.546 -23.795 1.00 67.25 81 ALA A O 1
ATOM 586 N N . VAL A 1 82 ? -7.437 -7.554 -22.491 1.00 67.12 82 VAL A N 1
ATOM 587 C CA . VAL A 1 82 ? -7.656 -8.735 -23.329 1.00 67.12 82 VAL A CA 1
ATOM 588 C C . VAL A 1 82 ? -8.353 -8.332 -24.626 1.00 67.12 82 VAL A C 1
ATOM 590 O O . VAL A 1 82 ? -7.843 -8.683 -25.683 1.00 67.12 82 VAL A O 1
ATOM 593 N N . ASP A 1 83 ? -9.393 -7.492 -24.585 1.00 65.88 83 ASP A N 1
ATOM 594 C CA . ASP A 1 83 ? -10.046 -6.948 -25.788 1.00 65.88 83 ASP A CA 1
ATOM 595 C C . ASP A 1 83 ? -9.074 -6.149 -26.664 1.00 65.88 83 ASP A C 1
ATOM 597 O O . ASP A 1 83 ? -9.032 -6.319 -27.884 1.00 65.88 83 ASP A O 1
ATOM 601 N N . ARG A 1 84 ? -8.228 -5.302 -26.058 1.00 62.81 84 ARG A N 1
ATOM 602 C CA . ARG A 1 84 ? -7.184 -4.579 -26.805 1.00 62.81 84 ARG A CA 1
ATOM 603 C C . ARG A 1 84 ? -6.172 -5.520 -27.455 1.00 62.81 84 ARG A C 1
ATOM 605 O O . ARG A 1 84 ? -5.712 -5.224 -28.556 1.00 62.81 84 ARG A O 1
ATOM 612 N N . ARG A 1 85 ? -5.807 -6.630 -26.803 1.00 66.50 85 ARG A N 1
ATOM 613 C CA . ARG A 1 85 ? -4.897 -7.632 -27.381 1.00 66.50 85 ARG A CA 1
ATOM 614 C C . ARG A 1 85 ? -5.575 -8.457 -28.474 1.00 66.50 85 ARG A C 1
ATOM 616 O O . ARG A 1 85 ? -4.964 -8.641 -29.519 1.00 66.50 85 ARG A O 1
ATOM 623 N N . ALA A 1 86 ? -6.824 -8.870 -28.281 1.00 63.84 86 ALA A N 1
ATOM 624 C CA . ALA A 1 86 ? -7.605 -9.608 -29.272 1.00 63.84 86 ALA A CA 1
ATOM 625 C C . ALA A 1 86 ? -7.801 -8.790 -30.559 1.00 63.84 86 ALA A C 1
ATOM 627 O O . ALA A 1 86 ? -7.531 -9.287 -31.650 1.00 63.84 86 ALA A O 1
ATOM 628 N N . LYS A 1 87 ? -8.134 -7.497 -30.436 1.00 62.00 87 LYS A N 1
ATOM 629 C CA . LYS A 1 87 ? -8.262 -6.586 -31.585 1.00 62.00 87 LYS A CA 1
ATOM 630 C C . LYS A 1 87 ? -6.940 -6.378 -32.334 1.00 62.00 87 LYS A C 1
ATOM 632 O O . LYS A 1 87 ? -6.934 -6.215 -33.549 1.00 62.00 87 LYS A O 1
ATOM 637 N N . LYS A 1 88 ? -5.809 -6.390 -31.619 1.00 58.78 88 LYS A N 1
ATOM 638 C CA . LYS A 1 88 ? -4.479 -6.259 -32.231 1.00 58.78 88 LYS A CA 1
ATOM 639 C C . LYS A 1 88 ? -4.058 -7.524 -32.985 1.00 58.78 88 LYS A C 1
ATOM 641 O O . LYS A 1 88 ? -3.372 -7.403 -33.988 1.00 58.78 88 LYS A O 1
ATOM 646 N N . ILE A 1 89 ? -4.468 -8.703 -32.517 1.00 62.22 89 ILE A N 1
ATOM 647 C CA . ILE A 1 89 ? -4.154 -9.990 -33.157 1.00 62.22 89 ILE A CA 1
ATOM 648 C C . ILE A 1 89 ? -5.023 -10.223 -34.399 1.00 62.22 89 ILE A C 1
ATOM 650 O O . ILE A 1 89 ? -4.533 -10.801 -35.353 1.00 62.22 89 ILE A O 1
ATOM 654 N N . SER A 1 90 ? -6.268 -9.734 -34.443 1.00 55.16 90 SER A N 1
ATOM 655 C CA . SER A 1 90 ? -7.127 -9.893 -35.633 1.00 55.16 90 SER A CA 1
ATOM 656 C C . SER A 1 90 ? -6.836 -8.904 -36.771 1.00 55.16 90 SER A C 1
ATOM 658 O O . SER A 1 90 ? -7.532 -8.929 -37.781 1.00 55.16 90 SER A O 1
ATOM 660 N N . THR A 1 91 ? -5.902 -7.969 -36.575 1.00 55.47 91 THR A N 1
ATOM 661 C CA . THR A 1 91 ? -5.533 -6.942 -37.572 1.00 55.47 91 THR A CA 1
ATOM 662 C C . THR A 1 91 ? -4.128 -7.194 -38.148 1.00 55.47 91 THR A C 1
ATOM 664 O O . THR A 1 91 ? -3.591 -6.347 -38.855 1.00 55.47 91 THR A O 1
ATOM 667 N N . VAL A 1 92 ? -3.517 -8.341 -37.830 1.00 48.94 92 VAL A N 1
ATOM 668 C CA . VAL A 1 92 ? -2.244 -8.832 -38.385 1.00 48.94 92 VAL A CA 1
ATOM 669 C C . VAL A 1 92 ? -2.522 -10.157 -39.073 1.00 48.94 92 VAL A C 1
ATOM 671 O O . VAL A 1 92 ? -1.959 -10.362 -40.166 1.00 48.94 92 VAL A O 1
#

pLDDT: mean 71.2, std 13.32, range [40.22, 92.31]

InterPro domains:
  IPR025329 Protein of unknown function DUF4235 [PF14019] (12-85)

Radius of gyration: 20.93 Å; chains: 1; bounding box: 43×21×62 Å

Organism: NCBI:txid2733572

Foldseek 3Di:
DDPPPDPPVCNVVVVVVVVVVVVVVVVVVVQVVCCVVPVDGDCPPPPPPCPDVVNVVVCCVVVVVVVVVCVVVCVVVVVVVVVVVVVVVVVD

Sequence (92 aa):
MSKSTEPTLAVKVGTIAATLAAGWVAQKIIKTIWEKATGKEAPIDLDADDIPIVQAITFAAVTGGAAVMARRLAKQGVVKAVDRRAKKISTV

Secondary structure (DSSP, 8-state):
--------HHHHHHHHHHHHHHHHHHHHHHHHHHHHHHSS--------S---HHHHHHHHHHHHHHHHHHHHHHHHHHHHHHHHHHHHHTT-